Protein AF-A0A9W6B6Z4-F1 (afdb_monomer_lite)

Foldseek 3Di:
DVVVVVVVVVVVVVVVVVVVVVVVVVVVVVVVFFDDWDWDDDPQKIWIWTWGADPVRAIKIKIKIWGWDADPVRDIDIDIDIDIGHPVCVVVVVVVVVVVVVVCCVVPNPDDPDPPPDPPDDPPDDDDDDDDDDDDDDDDDDDDDDD

Structure (mmCIF, N/CA/C/O backbone):
data_AF-A0A9W6B6Z4-F1
#
_entry.id   AF-A0A9W6B6Z4-F1
#
loop_
_atom_site.group_PDB
_atom_site.id
_atom_site.type_symbol
_atom_site.label_atom_id
_atom_site.label_alt_id
_atom_site.label_comp_id
_atom_site.label_asym_id
_atom_site.label_entity_id
_atom_site.label_seq_id
_atom_site.pdbx_PDB_ins_code
_atom_site.Cartn_x
_atom_site.Cartn_y
_atom_site.Cartn_z
_atom_site.occupancy
_atom_site.B_iso_or_equiv
_atom_site.auth_seq_id
_atom_site.auth_comp_id
_atom_site.auth_asym_id
_atom_site.auth_atom_id
_atom_site.pdbx_PDB_model_num
ATOM 1 N N . MET A 1 1 ? -23.674 -9.526 -47.316 1.00 56.47 1 MET A N 1
ATOM 2 C CA . MET A 1 1 ? -22.394 -9.595 -46.578 1.00 56.47 1 MET A CA 1
ATOM 3 C C . MET A 1 1 ? -22.100 -8.287 -45.844 1.00 56.47 1 MET A C 1
ATOM 5 O O . MET A 1 1 ? -21.965 -8.330 -44.637 1.00 56.47 1 MET A O 1
ATOM 9 N N . LEU A 1 2 ? -22.176 -7.128 -46.511 1.00 52.19 2 LEU A N 1
ATOM 10 C CA . LEU A 1 2 ? -21.880 -5.804 -45.925 1.00 52.19 2 LEU A CA 1
ATOM 11 C C . LEU A 1 2 ? -22.713 -5.394 -44.687 1.00 52.19 2 LEU A C 1
ATOM 13 O O . LEU A 1 2 ? -22.233 -4.648 -43.843 1.00 52.19 2 LEU A O 1
ATOM 17 N N . TYR A 1 3 ? -23.954 -5.878 -44.557 1.00 58.03 3 TYR A N 1
ATOM 18 C CA . TYR A 1 3 ? -24.823 -5.523 -43.424 1.00 58.03 3 TYR A CA 1
ATOM 19 C C . TYR A 1 3 ? -24.429 -6.232 -42.117 1.00 58.03 3 TYR A C 1
ATOM 21 O O . TYR A 1 3 ? -24.587 -5.667 -41.040 1.00 58.03 3 TYR A O 1
ATOM 29 N N . TYR A 1 4 ? -23.881 -7.451 -42.210 1.00 58.62 4 TYR A N 1
ATOM 30 C CA . TYR A 1 4 ? -23.382 -8.187 -41.043 1.00 58.62 4 TYR A CA 1
ATOM 31 C C . TYR A 1 4 ? -22.107 -7.547 -40.492 1.00 58.62 4 TYR A C 1
ATOM 33 O O . TYR A 1 4 ? -21.983 -7.412 -39.279 1.00 58.62 4 TYR A O 1
ATOM 41 N N . ASP A 1 5 ? -21.217 -7.077 -41.370 1.00 64.88 5 ASP A N 1
ATOM 42 C CA . ASP A 1 5 ? -20.011 -6.354 -40.956 1.00 64.88 5 ASP A CA 1
ATOM 43 C C . ASP A 1 5 ? -20.363 -5.021 -40.288 1.00 64.88 5 ASP A C 1
ATOM 45 O O . ASP A 1 5 ? -19.815 -4.690 -39.240 1.00 64.88 5 ASP A O 1
ATOM 49 N N . PHE A 1 6 ? -21.337 -4.283 -40.834 1.00 70.62 6 PHE A N 1
ATOM 50 C CA . PHE A 1 6 ? -21.807 -3.039 -40.222 1.00 70.62 6 PHE A CA 1
ATOM 51 C C . PHE A 1 6 ? -22.452 -3.272 -38.849 1.00 70.62 6 PHE A C 1
ATOM 53 O O . PHE A 1 6 ? -22.151 -2.553 -37.897 1.00 70.62 6 PHE A O 1
ATOM 60 N N . PHE A 1 7 ? -23.298 -4.299 -38.724 1.00 63.38 7 PHE A N 1
ATOM 61 C CA . PHE A 1 7 ? -23.938 -4.653 -37.456 1.00 63.38 7 PHE A CA 1
ATOM 62 C C . PHE A 1 7 ? -22.910 -5.089 -36.404 1.00 63.38 7 PHE A C 1
ATOM 64 O O . PHE A 1 7 ? -22.975 -4.638 -35.264 1.00 63.38 7 PHE A O 1
ATOM 71 N N . HIS A 1 8 ? -21.909 -5.882 -36.794 1.00 59.50 8 HIS A N 1
ATOM 72 C CA . HIS A 1 8 ? -20.849 -6.318 -35.888 1.00 59.50 8 HIS A CA 1
ATOM 73 C C . HIS A 1 8 ? -19.957 -5.152 -35.439 1.00 59.50 8 HIS A C 1
ATOM 75 O O . HIS A 1 8 ? -19.642 -5.037 -34.259 1.00 59.50 8 HIS A O 1
ATOM 81 N N . ILE A 1 9 ? -19.594 -4.235 -36.343 1.00 69.56 9 ILE A N 1
ATOM 82 C CA . ILE A 1 9 ? -18.822 -3.029 -35.996 1.00 69.56 9 ILE A CA 1
ATOM 83 C C . ILE A 1 9 ? -19.617 -2.123 -35.044 1.00 69.56 9 ILE A C 1
ATOM 85 O O . ILE A 1 9 ? -19.055 -1.591 -34.085 1.00 69.56 9 ILE A O 1
ATOM 89 N N . PHE A 1 10 ? -20.920 -1.953 -35.276 1.00 73.62 10 PHE A N 1
ATOM 90 C CA . PHE A 1 10 ? -21.788 -1.165 -34.402 1.00 73.62 10 PHE A CA 1
ATOM 91 C C . PHE A 1 10 ? -21.898 -1.784 -33.001 1.00 73.62 10 PHE A C 1
ATOM 93 O O . PHE A 1 10 ? -21.762 -1.081 -31.998 1.00 73.62 10 PHE A O 1
ATOM 100 N N . GLU A 1 11 ? -22.063 -3.103 -32.917 1.00 74.00 11 GLU A N 1
ATOM 101 C CA . GLU A 1 11 ? -22.146 -3.831 -31.651 1.00 74.00 11 GLU A CA 1
ATOM 102 C C . GLU A 1 11 ? -20.824 -3.763 -30.867 1.00 74.00 11 GLU A C 1
ATOM 104 O O . GLU A 1 11 ? -20.825 -3.428 -29.682 1.00 74.00 11 GLU A O 1
ATOM 109 N N . GLN A 1 12 ? -19.679 -3.956 -31.534 1.00 66.88 12 GLN A N 1
ATOM 110 C CA . GLN A 1 12 ? -18.354 -3.846 -30.910 1.00 66.88 12 GLN A CA 1
ATOM 111 C C . GLN A 1 12 ? -18.068 -2.430 -30.390 1.00 66.88 12 GLN A C 1
ATOM 113 O O . GLN A 1 12 ? -17.541 -2.280 -29.286 1.00 66.88 12 GLN A O 1
ATOM 118 N N . ASN A 1 13 ? -18.455 -1.389 -31.134 1.00 70.38 13 ASN A N 1
ATOM 119 C CA . ASN A 1 13 ? -18.331 0.000 -30.681 1.00 70.38 13 ASN A CA 1
ATOM 120 C C . ASN A 1 13 ? -19.246 0.300 -29.487 1.00 70.38 13 ASN A C 1
ATOM 122 O O . ASN A 1 13 ? -18.831 0.993 -28.562 1.00 70.38 13 ASN A O 1
ATOM 126 N N . THR A 1 14 ? -20.456 -0.261 -29.464 1.00 65.56 14 THR A N 1
ATOM 127 C CA . THR A 1 14 ? -21.397 -0.097 -28.344 1.00 65.56 14 THR A CA 1
ATOM 128 C C . THR A 1 14 ? -20.875 -0.786 -27.076 1.00 65.56 14 THR A C 1
ATOM 130 O O . THR A 1 14 ? -20.914 -0.208 -25.992 1.00 65.56 14 THR A O 1
ATOM 133 N N . ILE A 1 15 ? -20.292 -1.985 -27.200 1.00 76.69 15 ILE A N 1
ATOM 134 C CA . ILE A 1 15 ? -19.641 -2.701 -26.089 1.00 76.69 15 ILE A CA 1
ATOM 135 C C . ILE A 1 15 ? -18.410 -1.930 -25.581 1.00 76.69 15 ILE A C 1
ATOM 137 O O . ILE A 1 15 ? -18.204 -1.831 -24.370 1.00 76.69 15 ILE A O 1
ATOM 141 N N . GLN A 1 16 ? -17.604 -1.360 -26.483 1.00 73.00 16 GLN A N 1
ATOM 142 C CA . GLN A 1 16 ? -16.467 -0.494 -26.140 1.00 73.00 16 GLN A CA 1
ATOM 143 C C . GLN A 1 16 ? -16.906 0.760 -25.374 1.00 73.00 16 GLN A C 1
ATOM 145 O O . GLN A 1 16 ? -16.337 1.056 -24.326 1.00 73.00 16 GLN A O 1
ATOM 150 N N . LEU A 1 17 ? -17.942 1.455 -25.850 1.00 66.25 17 LEU A N 1
ATOM 151 C CA . LEU A 1 17 ? -18.484 2.655 -25.209 1.00 66.25 17 LEU A CA 1
ATOM 152 C C . LEU A 1 17 ? -19.038 2.358 -23.811 1.00 66.25 17 LEU A C 1
ATOM 154 O O . LEU A 1 17 ? -18.655 3.032 -22.860 1.00 66.25 17 LEU A O 1
ATOM 158 N N . ASN A 1 18 ? -19.823 1.290 -23.646 1.00 71.00 18 ASN A N 1
ATOM 159 C CA . ASN A 1 18 ? -20.348 0.889 -22.334 1.00 71.00 18 ASN A CA 1
ATOM 160 C C . ASN A 1 18 ? -19.228 0.495 -21.354 1.00 71.00 18 ASN A C 1
ATOM 162 O O . ASN A 1 18 ? -19.306 0.765 -20.155 1.00 71.00 18 ASN A O 1
ATOM 166 N N . LYS A 1 19 ? -18.152 -0.126 -21.856 1.00 70.31 19 LYS A N 1
ATOM 167 C CA . LYS A 1 19 ? -16.960 -0.441 -21.058 1.00 70.31 19 LYS A CA 1
ATOM 168 C C . LYS A 1 19 ? -16.205 0.826 -20.645 1.00 70.31 19 LYS A C 1
ATOM 170 O O . LYS A 1 19 ? -15.701 0.880 -19.528 1.00 70.31 19 LYS A O 1
ATOM 175 N N . LEU A 1 20 ? -16.132 1.832 -21.515 1.00 62.44 20 LEU A N 1
ATOM 176 C CA . LEU A 1 20 ? -15.513 3.127 -21.220 1.00 62.44 20 LEU A CA 1
ATOM 177 C C . LEU A 1 20 ? -16.334 3.948 -20.216 1.00 62.44 20 LEU A C 1
ATOM 179 O O . LEU A 1 20 ? -15.745 4.483 -19.279 1.00 62.44 20 LEU A O 1
ATOM 183 N N . GLU A 1 21 ? -17.663 3.985 -20.343 1.00 63.09 21 GLU A N 1
ATOM 184 C CA . GLU A 1 21 ? -18.551 4.635 -19.365 1.00 63.09 21 GLU A CA 1
ATOM 185 C C . GLU A 1 21 ? -18.464 3.974 -17.984 1.00 63.09 21 GLU A C 1
ATOM 187 O O . GLU A 1 21 ? -18.368 4.670 -16.973 1.00 63.09 21 GLU A O 1
ATOM 192 N N . GLY A 1 22 ? -18.414 2.638 -17.927 1.00 57.56 22 GLY A N 1
ATOM 193 C CA . GLY A 1 22 ? -18.178 1.912 -16.675 1.00 57.56 22 GLY A CA 1
ATOM 194 C C . GLY A 1 22 ? -16.840 2.286 -16.024 1.00 57.56 22 GLY A C 1
ATOM 195 O O . GLY A 1 22 ? -16.786 2.546 -14.827 1.00 57.56 22 GLY A O 1
ATOM 196 N N . ILE A 1 23 ? -15.770 2.404 -16.820 1.00 66.88 23 ILE A N 1
ATOM 197 C CA . ILE A 1 23 ? -14.440 2.810 -16.334 1.00 66.88 23 ILE A CA 1
ATOM 198 C C . ILE A 1 23 ? -14.422 4.271 -15.848 1.00 66.88 23 ILE A C 1
ATOM 200 O O . ILE A 1 23 ? -13.693 4.576 -14.904 1.00 66.88 23 ILE A O 1
ATOM 204 N N . MET A 1 24 ? -15.167 5.179 -16.488 1.00 55.91 24 MET A N 1
ATOM 205 C CA . MET A 1 24 ? -15.265 6.586 -16.072 1.00 55.91 24 MET A CA 1
ATOM 206 C C . MET A 1 24 ? -16.039 6.732 -14.757 1.00 55.91 24 MET A C 1
ATOM 208 O O . MET A 1 24 ? -15.530 7.356 -13.832 1.00 55.91 24 MET A O 1
ATOM 212 N N . ASN A 1 25 ? -17.190 6.067 -14.625 1.00 58.00 25 ASN A N 1
ATOM 213 C CA . ASN A 1 25 ? -17.962 6.079 -13.379 1.00 58.00 25 ASN A CA 1
ATOM 214 C C . ASN A 1 25 ? -17.198 5.455 -12.204 1.00 58.00 25 ASN A C 1
ATOM 216 O O . ASN A 1 25 ? -17.257 5.973 -11.090 1.00 58.00 25 ASN A O 1
ATOM 220 N N . ASP A 1 26 ? -16.445 4.378 -12.441 1.00 59.66 26 ASP A N 1
ATOM 221 C CA . ASP A 1 26 ? -15.610 3.783 -11.399 1.00 59.66 26 ASP A CA 1
ATOM 222 C C . ASP A 1 26 ? -14.509 4.746 -10.943 1.00 59.66 26 ASP A C 1
ATOM 224 O O . ASP A 1 26 ? -14.225 4.812 -9.753 1.00 59.66 26 ASP A O 1
ATOM 228 N N . LYS A 1 27 ? -13.896 5.522 -11.847 1.00 61.72 27 LYS A N 1
ATOM 229 C CA . LYS A 1 27 ? -12.872 6.514 -11.475 1.00 61.72 27 LYS A CA 1
ATOM 230 C 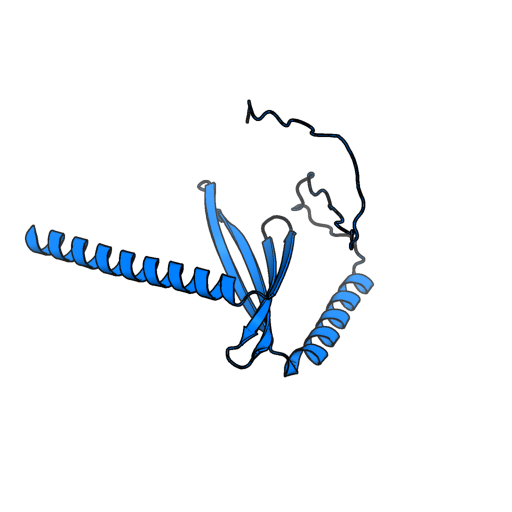C . LYS A 1 27 ? -13.438 7.654 -10.632 1.00 61.72 27 LYS A C 1
ATOM 232 O O . LYS A 1 27 ? -12.822 7.987 -9.625 1.00 61.72 27 LYS A O 1
ATOM 237 N N . ASP A 1 28 ? -14.600 8.186 -10.993 1.00 59.88 28 ASP A N 1
ATOM 238 C CA . ASP A 1 28 ? -15.228 9.294 -10.262 1.00 59.88 28 ASP A CA 1
ATOM 239 C C . ASP A 1 28 ? -15.706 8.859 -8.868 1.00 59.88 28 ASP A C 1
ATOM 241 O O . ASP A 1 28 ? -15.554 9.591 -7.890 1.00 59.88 28 ASP A O 1
ATOM 245 N N . LEU A 1 29 ? -16.236 7.637 -8.738 1.00 59.19 29 LEU A N 1
ATOM 246 C CA . LEU A 1 29 ? -16.556 7.048 -7.432 1.00 59.19 29 LEU A CA 1
ATOM 247 C C . LEU A 1 29 ? -15.288 6.758 -6.624 1.00 59.19 29 LEU A C 1
ATOM 249 O O . LEU A 1 29 ? -15.257 6.973 -5.413 1.00 59.19 29 LEU A O 1
ATOM 253 N N . LEU A 1 30 ? -14.223 6.302 -7.290 1.00 62.16 30 LEU A N 1
ATOM 254 C CA . LEU A 1 30 ? -12.942 6.069 -6.642 1.00 62.16 30 LEU A CA 1
ATOM 255 C C . LEU A 1 30 ? -12.359 7.382 -6.091 1.00 62.16 30 LEU A C 1
ATOM 257 O O . LEU A 1 30 ? -11.913 7.352 -4.949 1.00 62.16 30 LEU A O 1
ATOM 261 N N . GLU A 1 31 ? -12.367 8.493 -6.829 1.00 63.19 31 GLU A N 1
ATOM 262 C CA . GLU A 1 31 ? -11.883 9.797 -6.333 1.00 63.19 31 GLU A CA 1
ATOM 263 C C . GLU A 1 31 ? -12.720 10.321 -5.163 1.00 63.19 31 GLU A C 1
ATOM 265 O O . GLU A 1 31 ? -12.175 10.855 -4.201 1.00 63.19 31 GLU A O 1
ATOM 270 N N . LYS A 1 32 ? -14.042 10.130 -5.202 1.00 63.56 32 LYS A N 1
ATOM 271 C CA . LYS A 1 32 ? -14.951 10.669 -4.182 1.00 63.56 32 LYS A CA 1
ATOM 272 C C . LYS A 1 32 ? -14.824 9.991 -2.813 1.00 63.56 32 LYS A C 1
ATOM 274 O O . LYS A 1 32 ? -15.112 10.620 -1.799 1.00 63.56 32 LYS A O 1
ATOM 279 N N . ASP A 1 33 ? -14.381 8.736 -2.794 1.00 73.56 33 ASP A N 1
ATOM 280 C CA . ASP A 1 33 ? -14.191 7.945 -1.573 1.00 73.56 33 ASP A CA 1
ATOM 281 C C . ASP A 1 33 ? -12.735 7.959 -1.064 1.00 73.56 33 ASP A C 1
ATOM 283 O O . ASP A 1 33 ? -12.418 7.270 -0.090 1.00 73.56 33 ASP A O 1
ATOM 287 N N . GLU A 1 34 ? -11.833 8.694 -1.722 1.00 80.81 34 GLU A N 1
ATOM 288 C CA . GLU A 1 34 ? -10.423 8.811 -1.345 1.00 80.81 34 GLU A CA 1
ATOM 289 C C . GLU A 1 34 ? -10.220 9.911 -0.292 1.00 80.81 34 GLU A C 1
ATOM 291 O O . GLU A 1 34 ? -10.437 11.092 -0.542 1.00 80.81 34 GLU A O 1
ATOM 296 N N . ILE A 1 35 ? -9.810 9.511 0.915 1.00 94.00 35 ILE A N 1
ATOM 297 C CA . ILE A 1 35 ? -9.643 10.408 2.072 1.00 94.00 35 ILE A CA 1
ATOM 298 C C . ILE A 1 35 ? -8.206 10.923 2.158 1.00 94.00 35 ILE A C 1
ATOM 300 O O . ILE A 1 35 ? -7.959 12.070 2.523 1.00 94.00 35 ILE A O 1
ATOM 304 N N . PHE A 1 36 ? -7.243 10.046 1.882 1.00 93.88 36 PHE A N 1
ATOM 305 C CA . PHE A 1 36 ? -5.821 10.341 1.973 1.00 93.88 36 PHE A CA 1
ATOM 306 C C . PHE A 1 36 ? -5.054 9.435 1.020 1.00 93.88 36 PHE A C 1
ATOM 308 O O . PHE A 1 36 ? -5.320 8.236 0.984 1.00 93.88 36 PHE A O 1
ATOM 315 N N . SER A 1 37 ? -4.073 9.977 0.301 1.00 95.38 37 SER A N 1
ATOM 316 C CA . SER A 1 37 ? -3.216 9.184 -0.577 1.00 95.38 37 SER A CA 1
ATOM 317 C C . SER A 1 37 ? -1.746 9.565 -0.431 1.00 95.38 37 SER A C 1
ATOM 319 O O . SER A 1 37 ? -1.391 10.728 -0.222 1.00 95.38 37 SER A O 1
ATOM 321 N N . LYS A 1 38 ? -0.870 8.564 -0.546 1.00 96.81 38 LYS A N 1
ATOM 322 C CA . LYS A 1 38 ? 0.574 8.737 -0.728 1.00 96.81 38 LYS A CA 1
ATOM 323 C C . LYS A 1 38 ? 1.071 7.892 -1.891 1.00 96.81 38 LYS A C 1
ATOM 325 O O . LYS A 1 38 ? 0.685 6.736 -2.053 1.00 96.81 38 LYS A O 1
ATOM 330 N N . VAL A 1 39 ? 2.013 8.449 -2.649 1.00 96.19 39 VAL A N 1
ATOM 331 C CA . VAL A 1 39 ? 2.635 7.784 -3.800 1.00 96.19 39 VAL A CA 1
ATOM 332 C C . VAL A 1 39 ? 4.125 7.572 -3.549 1.00 96.19 39 VAL A C 1
ATOM 334 O O . VAL A 1 39 ? 4.838 8.503 -3.185 1.00 96.19 39 VAL A O 1
ATOM 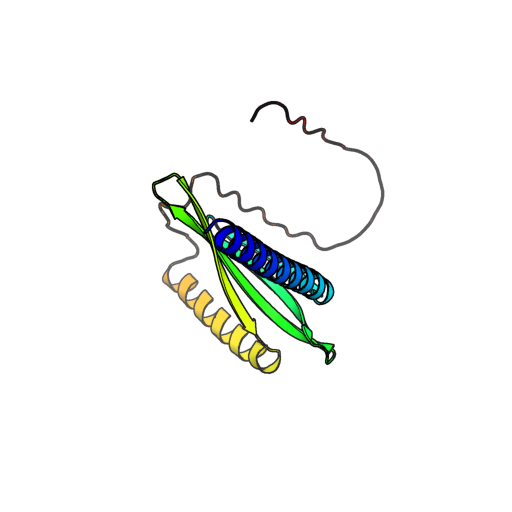337 N N . LEU A 1 40 ? 4.614 6.358 -3.806 1.00 96.19 40 LEU A N 1
ATOM 338 C CA . LEU A 1 40 ? 6.033 6.006 -3.778 1.00 96.19 40 LEU A CA 1
ATOM 339 C C . LEU A 1 40 ? 6.485 5.559 -5.172 1.00 96.19 40 LEU A C 1
ATOM 341 O O . LEU A 1 40 ? 6.061 4.518 -5.680 1.00 96.19 40 LEU A O 1
ATOM 345 N N . ARG A 1 41 ? 7.375 6.332 -5.799 1.00 93.69 41 ARG A N 1
ATOM 346 C CA . ARG A 1 41 ? 7.980 5.995 -7.097 1.00 93.69 41 ARG A CA 1
ATOM 347 C C . ARG A 1 41 ? 9.302 5.256 -6.886 1.00 93.69 41 ARG A C 1
ATOM 349 O O . ARG A 1 41 ? 10.202 5.773 -6.237 1.00 93.69 41 ARG A O 1
ATOM 356 N N . ALA A 1 42 ? 9.422 4.059 -7.459 1.00 90.94 42 ALA A N 1
ATOM 357 C CA . ALA A 1 42 ? 10.587 3.185 -7.327 1.00 90.94 42 ALA A CA 1
ATOM 358 C C . ALA A 1 42 ? 10.957 2.573 -8.691 1.00 90.94 42 ALA A C 1
ATOM 360 O O . ALA A 1 42 ? 10.613 1.430 -9.018 1.00 90.94 42 ALA A O 1
ATOM 361 N N . GLY A 1 43 ? 11.631 3.361 -9.532 1.00 92.12 43 GLY A N 1
ATOM 362 C CA . GLY A 1 43 ? 12.041 2.948 -10.877 1.00 92.12 43 GLY A CA 1
ATOM 363 C C . GLY A 1 43 ? 10.847 2.570 -11.761 1.00 92.12 43 GLY A C 1
ATOM 364 O O . GLY A 1 43 ? 10.006 3.404 -12.080 1.00 92.12 43 GLY A O 1
ATOM 365 N N . ARG A 1 44 ? 10.753 1.293 -12.163 1.00 94.00 44 ARG A N 1
ATOM 366 C CA . ARG A 1 44 ? 9.649 0.780 -13.005 1.00 94.00 44 ARG A CA 1
ATOM 367 C C . ARG A 1 44 ? 8.359 0.480 -12.236 1.00 94.00 44 ARG A C 1
ATOM 369 O O . ARG A 1 44 ? 7.384 0.056 -12.859 1.00 94.00 44 ARG A O 1
ATOM 376 N N . ARG A 1 45 ? 8.356 0.637 -10.911 1.00 96.06 45 ARG A N 1
ATOM 377 C CA . ARG A 1 45 ? 7.185 0.427 -10.054 1.00 96.06 45 ARG A CA 1
ATOM 378 C C . ARG A 1 45 ? 6.745 1.753 -9.444 1.00 96.06 45 ARG A C 1
ATOM 380 O O . ARG A 1 45 ? 7.559 2.613 -9.113 1.00 96.06 45 ARG A O 1
ATOM 387 N N . THR A 1 46 ? 5.444 1.919 -9.291 1.00 96.88 46 THR A N 1
ATOM 388 C CA . THR A 1 46 ? 4.843 3.006 -8.518 1.00 96.88 46 THR A CA 1
ATOM 389 C C . THR A 1 46 ? 3.845 2.391 -7.557 1.00 96.88 46 THR A C 1
ATOM 391 O O . THR A 1 46 ? 2.966 1.650 -7.994 1.00 96.88 46 THR A O 1
ATOM 394 N N . TYR A 1 47 ? 4.001 2.673 -6.271 1.00 97.69 47 TYR A N 1
ATOM 395 C CA . TYR A 1 47 ? 3.091 2.230 -5.227 1.00 97.69 47 TYR A CA 1
ATOM 396 C C . TYR A 1 47 ? 2.170 3.387 -4.840 1.00 97.69 47 TYR A C 1
ATOM 398 O O . TYR A 1 47 ? 2.636 4.512 -4.669 1.00 97.69 47 TYR A O 1
ATOM 406 N N . PHE A 1 48 ? 0.882 3.100 -4.713 1.00 97.06 48 PHE A N 1
ATOM 407 C CA . PHE A 1 48 ? -0.162 4.020 -4.272 1.00 97.06 48 PHE A CA 1
ATOM 408 C C . PHE A 1 48 ? -0.740 3.471 -2.971 1.00 97.06 48 PHE A C 1
ATOM 410 O O . PHE A 1 48 ? -1.092 2.290 -2.917 1.00 97.06 48 PHE A O 1
ATOM 417 N N . PHE A 1 49 ? -0.786 4.301 -1.937 1.00 97.19 49 PHE A N 1
ATOM 418 C CA . PHE A 1 49 ? -1.321 3.975 -0.621 1.00 97.19 49 PHE A CA 1
ATOM 419 C C . PHE A 1 49 ? -2.512 4.888 -0.362 1.00 97.19 49 PHE A C 1
ATOM 421 O O . PHE A 1 49 ? -2.314 6.054 -0.029 1.00 97.19 49 PHE A O 1
ATOM 428 N N . ASP A 1 50 ? -3.722 4.353 -0.506 1.00 96.69 50 ASP A N 1
ATOM 429 C CA . ASP A 1 50 ? -4.960 5.131 -0.468 1.00 96.69 50 ASP A CA 1
ATOM 430 C C . ASP A 1 50 ? -5.810 4.713 0.736 1.00 96.69 50 ASP A C 1
ATOM 432 O O . ASP A 1 50 ? -6.169 3.542 0.876 1.00 96.69 50 ASP A O 1
ATOM 436 N N . VAL A 1 51 ? -6.170 5.663 1.594 1.00 96.56 51 VAL A N 1
ATOM 437 C CA . VAL A 1 51 ? -7.174 5.483 2.648 1.00 96.56 51 VAL A CA 1
ATOM 438 C C . VAL A 1 51 ? -8.532 5.839 2.068 1.00 96.56 51 VAL A C 1
ATOM 440 O O . VAL A 1 51 ? -8.722 6.936 1.541 1.00 96.56 51 VAL A O 1
ATOM 443 N N . ARG A 1 52 ? -9.480 4.908 2.163 1.00 94.75 52 ARG A N 1
ATOM 444 C CA . ARG A 1 52 ? -10.806 5.025 1.553 1.00 94.75 52 ARG A CA 1
ATOM 445 C C . ARG A 1 52 ? -11.923 4.790 2.553 1.00 94.75 52 ARG A C 1
ATOM 447 O O . ARG A 1 52 ? -11.761 3.989 3.474 1.00 94.75 52 ARG A O 1
ATOM 454 N N . ALA A 1 53 ? -13.057 5.454 2.343 1.00 92.94 53 ALA A N 1
ATOM 455 C CA . ALA A 1 53 ? -14.278 5.218 3.106 1.00 92.94 53 ALA A CA 1
ATOM 456 C C . ALA A 1 53 ? -15.104 4.080 2.492 1.00 92.94 53 ALA A C 1
ATOM 458 O O . ALA A 1 53 ? -15.238 3.957 1.275 1.00 92.94 53 ALA A O 1
ATOM 459 N N . THR A 1 54 ? -15.700 3.248 3.336 1.00 90.06 54 THR A N 1
ATOM 460 C CA . THR A 1 54 ? -16.814 2.378 2.952 1.00 90.06 54 THR A CA 1
ATOM 461 C C . THR A 1 54 ? -18.125 3.162 2.994 1.00 90.06 54 THR A C 1
ATOM 463 O O . THR A 1 54 ? -18.229 4.206 3.638 1.00 90.06 54 THR A O 1
ATOM 466 N N . LYS A 1 55 ? -19.188 2.600 2.408 1.00 88.19 55 LYS A N 1
ATOM 467 C CA . LYS A 1 55 ? -20.546 3.164 2.519 1.00 88.19 55 LYS A CA 1
ATOM 468 C C . LYS A 1 55 ? -21.047 3.281 3.966 1.00 88.19 55 LYS A C 1
ATOM 470 O O . LYS A 1 55 ? -21.946 4.072 4.224 1.00 88.19 55 LYS A O 1
ATOM 475 N N . ALA A 1 56 ? -20.491 2.491 4.889 1.00 90.25 56 ALA A N 1
ATOM 476 C CA . ALA A 1 56 ? -20.828 2.524 6.311 1.00 90.25 56 ALA A CA 1
ATOM 477 C C . ALA A 1 56 ? -20.033 3.584 7.100 1.00 90.25 56 ALA A C 1
ATOM 479 O O . ALA A 1 56 ? -20.273 3.758 8.290 1.00 90.25 56 ALA A O 1
ATOM 480 N N . GLY A 1 57 ? -19.099 4.291 6.455 1.00 89.00 57 GLY A N 1
ATOM 481 C CA . GLY A 1 57 ? -18.240 5.293 7.088 1.00 89.00 57 GLY A CA 1
ATOM 482 C C . GLY A 1 57 ? -16.956 4.734 7.709 1.00 89.00 57 GLY A C 1
ATOM 483 O O . GLY A 1 57 ? -16.126 5.513 8.166 1.00 89.00 57 GLY A O 1
ATOM 484 N N . ASP A 1 58 ? -16.749 3.413 7.698 1.00 92.94 58 ASP A N 1
ATOM 485 C CA . ASP A 1 58 ? -15.477 2.811 8.114 1.00 92.94 58 ASP A CA 1
ATOM 486 C C . ASP A 1 58 ? -14.378 3.026 7.076 1.00 92.94 58 ASP A C 1
ATOM 488 O O . ASP A 1 58 ? -14.656 3.110 5.879 1.00 92.94 58 ASP A O 1
ATOM 492 N N . TYR A 1 59 ? -13.124 3.063 7.531 1.00 95.06 59 TYR A N 1
ATOM 493 C CA . TYR A 1 59 ? -11.960 3.266 6.670 1.00 95.06 59 TYR A CA 1
ATOM 494 C C . TYR A 1 59 ? -11.209 1.965 6.402 1.00 95.06 59 TYR A C 1
ATOM 496 O O . TYR A 1 59 ? -11.030 1.139 7.298 1.00 95.06 59 TYR A O 1
ATOM 504 N N . TYR A 1 60 ? -10.722 1.822 5.174 1.00 95.88 60 TYR A N 1
ATOM 505 C CA . TYR A 1 60 ? -9.867 0.722 4.737 1.00 95.88 60 TYR A CA 1
ATOM 506 C C . TYR A 1 60 ? -8.695 1.260 3.908 1.00 95.88 60 TYR A C 1
ATOM 508 O O . TYR A 1 60 ? -8.753 2.366 3.365 1.00 95.88 60 TYR A O 1
ATOM 516 N N . LEU A 1 61 ? -7.615 0.486 3.827 1.00 97.00 61 LEU A N 1
ATOM 517 C CA . LEU A 1 61 ? -6.422 0.834 3.061 1.00 97.00 61 LEU A CA 1
ATOM 518 C C . LEU A 1 61 ? -6.431 0.066 1.740 1.00 97.00 61 LEU A C 1
ATOM 520 O O . LEU A 1 61 ? -6.663 -1.142 1.701 1.00 97.00 61 LEU A O 1
ATOM 524 N N . THR A 1 62 ? -6.137 0.761 0.650 1.00 96.69 62 THR A N 1
ATOM 525 C CA . THR A 1 62 ? -5.808 0.150 -0.634 1.00 96.69 62 THR A CA 1
ATOM 526 C C . THR A 1 62 ? -4.335 0.382 -0.924 1.00 96.69 62 THR A C 1
ATOM 528 O O . THR A 1 62 ? -3.877 1.520 -0.950 1.00 96.69 62 THR A O 1
ATOM 531 N N . VAL A 1 63 ? -3.594 -0.694 -1.180 1.00 97.06 63 VAL A N 1
ATOM 532 C CA . VAL A 1 63 ? -2.211 -0.613 -1.660 1.00 97.06 63 VAL A CA 1
ATOM 533 C C . VAL A 1 63 ? -2.184 -1.105 -3.096 1.00 97.06 63 VAL A C 1
ATOM 535 O O . VAL A 1 63 ? -2.511 -2.259 -3.372 1.00 97.06 63 VAL A O 1
ATOM 538 N N . THR A 1 64 ? -1.813 -0.230 -4.027 1.00 97.62 64 THR A N 1
ATOM 539 C CA . THR A 1 64 ? -1.703 -0.576 -5.445 1.00 97.62 64 THR A CA 1
ATOM 540 C C . THR A 1 64 ? -0.263 -0.466 -5.902 1.00 97.62 64 THR A C 1
ATOM 542 O O . THR A 1 64 ? 0.318 0.609 -5.870 1.00 97.62 64 THR A O 1
ATOM 545 N N . GLU A 1 65 ? 0.297 -1.546 -6.426 1.00 97.06 65 GLU A N 1
ATOM 546 C CA . GLU A 1 65 ? 1.514 -1.495 -7.221 1.00 97.06 65 GLU A CA 1
ATOM 547 C C . GLU A 1 65 ? 1.154 -1.388 -8.708 1.00 97.06 65 GLU A C 1
ATOM 549 O O . GLU A 1 65 ? 0.445 -2.237 -9.239 1.00 97.06 65 GLU A O 1
ATOM 554 N N . SER A 1 66 ? 1.676 -0.386 -9.411 1.00 96.44 66 SER A N 1
ATOM 555 C CA . SER A 1 66 ? 1.667 -0.299 -10.873 1.00 96.44 66 SER A CA 1
ATOM 556 C C . SER A 1 66 ? 3.074 -0.533 -11.411 1.00 96.44 66 SER A C 1
ATOM 558 O O . SER A 1 66 ? 3.982 0.260 -11.153 1.00 96.44 66 SER A O 1
ATOM 560 N N . LYS A 1 67 ? 3.266 -1.607 -12.179 1.00 96.81 67 LYS A N 1
ATOM 561 C CA . LYS A 1 67 ? 4.555 -1.961 -12.779 1.00 96.81 67 LYS A CA 1
ATOM 562 C C . LYS A 1 67 ? 4.541 -1.738 -14.282 1.00 96.81 67 LYS A C 1
ATOM 564 O O . LYS A 1 67 ? 3.701 -2.305 -14.980 1.00 96.81 67 LYS A O 1
ATOM 569 N N . LYS A 1 68 ? 5.509 -0.966 -14.779 1.00 94.75 68 LYS A N 1
ATOM 570 C CA . LYS A 1 68 ? 5.755 -0.776 -16.212 1.00 94.75 68 LYS A CA 1
ATOM 571 C C . LYS A 1 68 ? 6.496 -1.986 -16.785 1.00 94.75 68 LYS A C 1
ATOM 573 O O . LYS A 1 68 ? 7.604 -2.309 -16.350 1.00 94.75 68 LYS A O 1
ATOM 578 N N . PHE A 1 69 ? 5.894 -2.624 -17.779 1.00 93.38 69 PHE A N 1
ATOM 579 C CA . PHE A 1 69 ? 6.498 -3.656 -18.613 1.00 93.38 69 PHE A CA 1
ATOM 580 C C . PHE A 1 69 ? 6.821 -3.041 -19.967 1.00 93.38 69 PHE A C 1
ATOM 582 O O . PHE A 1 69 ? 5.955 -2.431 -20.582 1.00 93.38 69 PHE A O 1
ATOM 589 N N . THR A 1 70 ? 8.068 -3.184 -20.400 1.00 92.81 70 THR A N 1
ATOM 590 C CA . THR A 1 70 ? 8.543 -2.731 -21.711 1.00 92.81 70 THR A CA 1
ATOM 591 C C . THR A 1 70 ? 8.871 -3.968 -22.533 1.00 92.81 70 THR A C 1
ATOM 593 O O . THR A 1 70 ? 9.506 -4.881 -22.002 1.00 92.81 70 THR A O 1
ATOM 596 N N . HIS A 1 71 ? 8.414 -3.997 -23.777 1.00 91.94 71 HIS A N 1
ATOM 597 C CA . HIS A 1 71 ? 8.678 -5.047 -24.752 1.00 91.94 71 HIS A CA 1
ATOM 598 C C . HIS A 1 71 ? 9.874 -4.678 -25.639 1.00 91.94 71 HIS A C 1
ATOM 600 O O . HIS A 1 71 ? 10.309 -3.525 -25.663 1.00 91.94 71 HIS A O 1
ATOM 606 N N . ASP A 1 72 ? 10.401 -5.660 -26.369 1.00 92.00 72 ASP A N 1
ATOM 607 C CA . ASP A 1 72 ? 11.588 -5.486 -27.220 1.00 92.00 72 ASP A CA 1
ATOM 608 C C . ASP A 1 72 ? 11.335 -4.549 -28.413 1.00 92.00 72 ASP A C 1
ATOM 610 O O . ASP A 1 72 ? 12.261 -3.924 -28.922 1.00 92.00 72 ASP A O 1
ATOM 614 N N . ASP A 1 73 ? 10.073 -4.394 -28.820 1.00 92.06 73 ASP A N 1
ATOM 615 C CA . ASP A 1 73 ? 9.624 -3.446 -29.848 1.00 92.06 73 ASP A CA 1
ATOM 616 C C . ASP A 1 73 ? 9.504 -1.995 -29.335 1.00 92.06 73 ASP A C 1
ATOM 618 O O . ASP A 1 73 ? 9.096 -1.098 -30.072 1.00 92.06 73 ASP A O 1
ATOM 622 N N . GLY A 1 74 ? 9.840 -1.752 -28.064 1.00 90.88 74 GLY A N 1
ATOM 623 C CA . GLY A 1 74 ? 9.741 -0.448 -27.409 1.00 90.88 74 GLY A CA 1
ATOM 624 C C . GLY A 1 74 ? 8.345 -0.109 -26.880 1.00 90.88 74 GLY A C 1
ATOM 625 O O . GLY A 1 74 ? 8.197 0.876 -26.147 1.00 90.88 74 GLY A O 1
ATOM 626 N N . SER A 1 75 ? 7.327 -0.923 -27.171 1.00 92.94 75 SER A N 1
ATOM 627 C CA . SER A 1 75 ? 5.996 -0.753 -26.591 1.00 92.94 75 SER A CA 1
ATOM 628 C C . SER A 1 75 ? 6.019 -1.020 -25.083 1.00 92.94 75 SER A C 1
ATOM 630 O O . SER A 1 75 ? 6.889 -1.718 -24.547 1.00 92.94 75 SER A O 1
ATOM 632 N N . PHE A 1 76 ? 5.071 -0.436 -24.348 1.00 93.44 76 PHE A N 1
ATOM 633 C CA . PHE A 1 76 ? 4.956 -0.671 -22.914 1.00 93.44 76 PHE A CA 1
ATOM 634 C C . PHE A 1 76 ? 3.508 -0.774 -22.453 1.00 93.44 76 PHE A C 1
ATOM 636 O O . PHE A 1 76 ? 2.604 -0.162 -23.014 1.00 93.44 76 PHE A O 1
ATOM 643 N N . HIS A 1 77 ? 3.306 -1.511 -21.366 1.00 93.75 77 HIS A N 1
ATOM 644 C CA . HIS A 1 77 ? 2.036 -1.583 -20.658 1.00 93.75 77 HIS A CA 1
ATOM 645 C C . HIS A 1 77 ? 2.259 -1.532 -19.145 1.00 93.75 77 HIS A C 1
ATOM 647 O O . HIS A 1 77 ? 3.351 -1.813 -18.646 1.00 93.75 77 HIS A O 1
ATOM 653 N N . TYR A 1 78 ? 1.218 -1.171 -18.397 1.00 94.06 78 TYR A N 1
ATOM 654 C CA . TYR A 1 78 ? 1.243 -1.193 -16.937 1.00 94.06 78 TYR A CA 1
ATOM 655 C C . TYR A 1 78 ? 0.398 -2.349 -16.420 1.00 94.06 78 TYR A C 1
ATOM 657 O O . TYR A 1 78 ? -0.765 -2.487 -16.799 1.00 94.06 78 TYR A O 1
ATOM 665 N N . LYS A 1 79 ? 0.959 -3.150 -15.515 1.00 95.69 79 LYS A N 1
ATOM 666 C CA . LYS A 1 79 ? 0.201 -4.149 -14.758 1.00 95.69 79 LYS A CA 1
ATOM 667 C C . LYS A 1 79 ? 0.011 -3.651 -13.335 1.00 95.69 79 LYS A C 1
ATOM 669 O O . LYS A 1 79 ? 0.990 -3.306 -12.674 1.00 95.69 79 LYS A O 1
ATOM 674 N N . LYS A 1 80 ? -1.240 -3.625 -12.879 1.00 95.12 80 LYS A N 1
ATOM 675 C CA . LYS A 1 80 ? -1.592 -3.231 -11.515 1.00 95.12 80 LYS A CA 1
ATOM 676 C C . LYS A 1 80 ? -1.806 -4.464 -10.638 1.00 95.12 80 LYS A C 1
ATOM 678 O O . LYS A 1 80 ? -2.486 -5.400 -11.052 1.00 95.12 80 LYS A O 1
ATOM 683 N N . HIS A 1 81 ? -1.257 -4.439 -9.433 1.00 95.62 81 HIS A N 1
ATOM 684 C CA . HIS A 1 81 ? -1.543 -5.369 -8.347 1.00 95.62 81 HIS A CA 1
ATOM 685 C C . HIS A 1 81 ? -2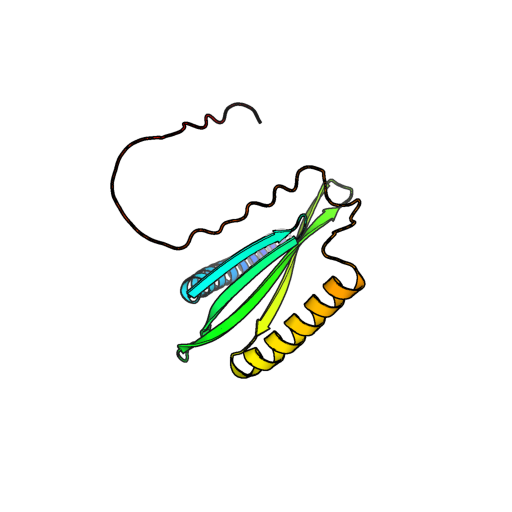.160 -4.560 -7.212 1.00 95.62 81 HIS A C 1
ATOM 687 O O . HIS A 1 81 ? -1.548 -3.598 -6.765 1.00 95.62 81 HIS A O 1
ATOM 693 N N . LYS A 1 82 ? -3.377 -4.902 -6.788 1.00 96.69 82 LYS A N 1
ATOM 694 C CA . LYS A 1 82 ? -4.115 -4.152 -5.770 1.00 96.69 82 LYS A CA 1
ATOM 695 C C . LYS A 1 82 ? -4.444 -5.062 -4.595 1.00 96.69 82 LYS A C 1
ATOM 697 O O . LYS A 1 82 ? -4.925 -6.173 -4.800 1.00 96.69 82 LYS A O 1
ATOM 702 N N . ILE A 1 83 ? -4.182 -4.567 -3.394 1.00 96.12 83 ILE A N 1
ATOM 703 C CA . ILE A 1 83 ? -4.497 -5.207 -2.120 1.00 96.12 83 ILE A CA 1
ATOM 704 C C . ILE A 1 83 ? -5.471 -4.295 -1.380 1.00 96.12 83 ILE A C 1
ATOM 706 O O . ILE A 1 83 ? -5.273 -3.080 -1.345 1.00 96.12 83 ILE A O 1
ATOM 710 N N . TYR A 1 84 ? -6.504 -4.896 -0.798 1.00 96.38 84 TYR A N 1
ATOM 711 C CA . TYR A 1 84 ? -7.424 -4.249 0.128 1.00 96.38 84 TYR A CA 1
ATOM 712 C C . TYR A 1 84 ? -7.123 -4.768 1.525 1.00 96.38 84 TYR A C 1
ATOM 714 O O . TYR A 1 84 ? -7.013 -5.978 1.715 1.00 96.38 84 TYR A O 1
ATOM 722 N N . LEU A 1 85 ? -6.981 -3.860 2.479 1.00 97.00 85 LEU A N 1
ATOM 723 C CA . LEU A 1 85 ? -6.771 -4.182 3.878 1.00 97.00 85 LEU A CA 1
ATOM 724 C C . LEU A 1 85 ? -7.870 -3.496 4.684 1.00 97.00 85 LEU A C 1
ATOM 726 O O . LEU A 1 85 ? -8.057 -2.282 4.562 1.00 97.00 85 LEU A O 1
ATOM 730 N N . TYR A 1 86 ? -8.590 -4.273 5.485 1.00 95.94 86 TYR A N 1
ATOM 731 C CA . TYR A 1 86 ? -9.662 -3.781 6.342 1.00 95.94 86 TYR A CA 1
ATOM 732 C C . TYR A 1 86 ? -9.158 -3.557 7.769 1.00 95.94 86 TYR A C 1
ATOM 734 O O . TYR A 1 86 ? -8.103 -4.053 8.169 1.00 95.94 86 TYR A O 1
ATOM 742 N N . LYS A 1 87 ? -9.896 -2.740 8.519 1.00 93.31 87 LYS A N 1
ATOM 743 C CA . LYS A 1 87 ? -9.470 -2.176 9.804 1.00 93.31 87 LYS A CA 1
ATOM 744 C C . LYS A 1 87 ? -9.146 -3.240 10.856 1.00 93.31 87 LYS A C 1
ATOM 746 O O . LYS A 1 87 ? -8.233 -3.038 11.652 1.00 93.31 87 LYS A O 1
ATOM 751 N N . GLU A 1 88 ? -9.871 -4.351 10.854 1.00 96.00 88 GLU A N 1
ATOM 752 C CA . GLU A 1 88 ? -9.685 -5.495 11.749 1.00 96.00 88 GLU A CA 1
ATOM 753 C C . GLU A 1 88 ? -8.290 -6.127 11.640 1.00 96.00 88 GLU A C 1
ATOM 755 O O . GLU A 1 88 ? -7.755 -6.596 12.642 1.00 96.00 88 GLU A O 1
ATOM 760 N N . ASP A 1 89 ? -7.668 -6.053 10.461 1.00 97.44 89 ASP A N 1
ATOM 761 C CA . ASP A 1 89 ? -6.383 -6.691 10.175 1.00 97.44 89 ASP A CA 1
ATOM 762 C C . ASP A 1 89 ? -5.192 -5.728 10.302 1.00 97.44 89 ASP A C 1
ATOM 764 O O . ASP A 1 89 ? -4.037 -6.153 10.234 1.00 97.44 89 ASP A O 1
ATOM 768 N N . PHE A 1 90 ? -5.432 -4.423 10.490 1.00 95.94 90 PHE A N 1
ATOM 769 C CA . PHE A 1 90 ? -4.385 -3.391 10.444 1.00 95.94 90 PHE A CA 1
ATOM 770 C C . PHE A 1 90 ? -3.255 -3.637 11.433 1.00 95.94 90 PHE A C 1
ATOM 772 O O . PHE A 1 90 ? -2.087 -3.501 11.070 1.00 95.94 90 PHE A O 1
ATOM 779 N N . THR A 1 91 ? -3.597 -3.986 12.672 1.00 97.31 91 THR A N 1
ATOM 780 C CA . THR A 1 91 ? -2.608 -4.187 13.734 1.00 97.31 91 THR A CA 1
ATOM 781 C C . THR A 1 91 ? -1.684 -5.351 13.391 1.00 97.31 91 THR A C 1
ATOM 783 O O . THR A 1 91 ? -0.475 -5.155 13.291 1.00 97.31 91 THR A O 1
ATOM 786 N N . ALA A 1 92 ? -2.252 -6.526 13.105 1.00 97.94 92 ALA A N 1
ATOM 787 C CA . ALA A 1 92 ? -1.477 -7.722 12.788 1.00 97.94 92 ALA A CA 1
ATOM 788 C C . ALA A 1 92 ? -0.665 -7.556 11.494 1.00 97.94 92 ALA A C 1
ATOM 790 O O . ALA A 1 92 ? 0.511 -7.913 11.443 1.00 97.94 92 ALA A O 1
ATOM 791 N N . PHE A 1 93 ? -1.260 -6.964 10.452 1.00 97.69 93 PHE A N 1
ATOM 792 C CA . PHE A 1 93 ? -0.563 -6.720 9.191 1.00 97.69 93 PHE A CA 1
ATOM 793 C C . PHE A 1 93 ? 0.619 -5.763 9.371 1.00 97.69 93 PHE A C 1
ATOM 795 O O . PHE A 1 93 ? 1.696 -6.015 8.835 1.00 97.69 93 PHE A O 1
ATOM 802 N N . LYS A 1 94 ? 0.442 -4.677 10.135 1.00 97.25 94 LYS A N 1
ATOM 803 C CA . LYS A 1 94 ? 1.505 -3.703 10.415 1.00 97.25 94 LYS A CA 1
ATOM 804 C C . LYS A 1 94 ? 2.665 -4.340 11.176 1.00 97.25 94 LYS A C 1
ATOM 806 O O . LYS A 1 94 ? 3.812 -4.087 10.823 1.00 97.25 94 LYS A O 1
ATOM 811 N N . GLU A 1 95 ? 2.369 -5.130 12.205 1.00 98.06 95 GLU A N 1
ATOM 812 C CA . GLU A 1 95 ? 3.383 -5.809 13.020 1.00 98.06 95 GLU A CA 1
ATOM 813 C C . GLU A 1 95 ? 4.219 -6.768 12.174 1.00 98.06 95 GLU A C 1
ATOM 815 O O . GLU A 1 95 ? 5.441 -6.632 12.127 1.00 98.06 95 GLU A O 1
ATOM 820 N N . ILE A 1 96 ? 3.561 -7.655 11.421 1.00 98.38 96 ILE A N 1
ATOM 821 C CA . ILE A 1 96 ? 4.245 -8.621 10.554 1.00 98.38 96 ILE A CA 1
ATOM 822 C C . ILE A 1 96 ? 5.040 -7.899 9.464 1.00 98.38 96 ILE A C 1
ATOM 824 O O . ILE A 1 96 ? 6.180 -8.263 9.192 1.00 98.38 96 ILE A O 1
ATOM 828 N N . LEU A 1 97 ? 4.472 -6.867 8.831 1.00 97.25 97 LEU A N 1
ATOM 829 C CA . LEU A 1 97 ? 5.182 -6.121 7.795 1.00 97.25 97 LEU A CA 1
ATOM 830 C C . LEU A 1 97 ? 6.450 -5.468 8.353 1.00 97.25 97 LEU A C 1
ATOM 832 O O . LEU A 1 97 ? 7.487 -5.568 7.704 1.00 97.25 97 LEU A O 1
ATOM 836 N N . SER A 1 98 ? 6.373 -4.855 9.540 1.00 97.44 98 SER A N 1
ATOM 837 C CA . SER A 1 98 ? 7.529 -4.248 10.211 1.00 97.44 98 SER A CA 1
ATOM 838 C C . SER A 1 98 ? 8.597 -5.291 10.515 1.00 97.44 98 SER A C 1
ATOM 840 O O . SER A 1 98 ? 9.743 -5.112 10.118 1.00 97.44 98 SER A O 1
ATOM 842 N N . GLU A 1 99 ? 8.220 -6.410 11.141 1.00 98.12 99 GLU A N 1
ATOM 843 C CA . GLU A 1 99 ? 9.151 -7.490 11.483 1.00 98.12 99 GLU A CA 1
ATOM 844 C C . GLU A 1 99 ? 9.885 -8.012 10.241 1.00 98.12 99 GLU A C 1
ATOM 846 O O . GLU A 1 99 ? 11.109 -8.148 10.243 1.00 98.12 99 GLU A O 1
ATOM 851 N N . MET A 1 100 ? 9.155 -8.241 9.146 1.00 97.88 100 MET A N 1
ATOM 852 C CA . MET A 1 100 ? 9.738 -8.737 7.899 1.00 97.88 100 MET A CA 1
ATOM 853 C C . MET A 1 100 ? 10.656 -7.702 7.240 1.00 97.88 100 MET A C 1
ATOM 855 O O . MET A 1 100 ? 11.695 -8.076 6.692 1.00 97.88 100 MET A O 1
ATOM 859 N N . THR A 1 101 ? 10.310 -6.411 7.280 1.00 95.38 101 THR A N 1
ATOM 860 C CA . THR A 1 101 ? 11.187 -5.357 6.746 1.00 95.38 101 THR A CA 1
ATOM 861 C C . THR A 1 101 ? 12.444 -5.184 7.587 1.00 95.38 101 THR A C 1
ATOM 863 O O . THR A 1 101 ? 13.536 -5.102 7.025 1.00 95.38 101 THR A O 1
ATOM 866 N N . ASP A 1 102 ? 12.309 -5.204 8.911 1.00 96.38 102 ASP A N 1
ATOM 867 C CA . ASP A 1 102 ? 13.422 -5.048 9.846 1.00 96.38 102 ASP A CA 1
ATOM 868 C C . ASP A 1 102 ? 14.387 -6.229 9.732 1.00 96.38 102 ASP A C 1
ATOM 870 O O . ASP A 1 102 ? 15.601 -6.038 9.689 1.00 96.38 102 ASP A O 1
ATOM 874 N N . PHE A 1 103 ? 13.865 -7.452 9.590 1.00 97.12 103 PHE A N 1
ATOM 875 C CA . PHE A 1 103 ? 14.679 -8.643 9.353 1.00 97.12 103 PHE A CA 1
ATOM 876 C C . PHE A 1 103 ? 15.558 -8.497 8.102 1.00 97.12 103 PHE A C 1
ATOM 878 O O . PHE A 1 103 ? 16.760 -8.756 8.155 1.00 97.12 103 PHE A O 1
ATOM 885 N N . VAL A 1 104 ? 14.989 -8.038 6.982 1.00 94.06 104 VAL A N 1
ATOM 886 C CA . VAL A 1 104 ? 15.748 -7.838 5.736 1.00 94.06 104 VAL A CA 1
ATOM 887 C C . VAL A 1 104 ? 16.841 -6.783 5.914 1.00 94.06 104 VAL A C 1
ATOM 889 O O . VAL A 1 104 ? 17.969 -7.006 5.471 1.00 94.06 104 VAL A O 1
ATOM 892 N N . ILE A 1 105 ? 16.529 -5.665 6.574 1.00 93.12 105 ILE A N 1
ATOM 893 C CA . ILE A 1 105 ? 17.488 -4.578 6.819 1.00 93.12 105 ILE A CA 1
ATOM 894 C C . ILE A 1 105 ? 18.618 -5.048 7.740 1.00 93.12 105 ILE A C 1
ATOM 896 O O . ILE A 1 105 ? 19.784 -4.789 7.456 1.00 93.12 105 ILE A O 1
ATOM 900 N N . ASN A 1 106 ? 18.307 -5.787 8.802 1.00 94.31 106 ASN A N 1
ATOM 901 C CA . ASN A 1 106 ? 19.316 -6.285 9.735 1.00 94.31 106 ASN A CA 1
ATOM 902 C C . ASN A 1 106 ? 20.271 -7.294 9.074 1.00 94.31 106 ASN A C 1
ATOM 904 O O . ASN A 1 106 ? 21.471 -7.269 9.334 1.00 94.31 106 ASN A O 1
ATOM 908 N N . GLU A 1 107 ? 19.761 -8.153 8.187 1.00 94.31 107 GLU A N 1
ATOM 909 C CA . GLU A 1 107 ? 20.552 -9.204 7.532 1.00 94.31 107 GLU A CA 1
ATOM 910 C C . GLU A 1 107 ? 21.331 -8.731 6.294 1.00 94.31 107 GLU A C 1
ATOM 912 O O . GLU A 1 107 ? 22.333 -9.349 5.913 1.00 94.31 107 GLU A O 1
ATOM 917 N N . LYS A 1 108 ? 20.855 -7.687 5.603 1.00 90.62 108 LYS A N 1
ATOM 918 C CA . LYS A 1 108 ? 21.422 -7.228 4.318 1.00 90.62 108 LYS A CA 1
ATOM 919 C C . LYS A 1 108 ? 21.811 -5.754 4.278 1.00 90.62 108 LYS A C 1
ATOM 921 O O . LYS A 1 108 ? 22.385 -5.326 3.279 1.00 90.62 108 LYS A O 1
ATOM 926 N N . GLY A 1 109 ? 21.581 -5.012 5.356 1.00 86.81 109 GLY A N 1
ATOM 927 C CA . GLY A 1 109 ? 21.776 -3.569 5.412 1.00 86.81 109 GLY A CA 1
ATOM 928 C C . GLY A 1 109 ? 20.723 -2.801 4.609 1.00 86.81 109 GLY A C 1
ATOM 929 O O . GLY A 1 109 ? 19.846 -3.369 3.959 1.00 86.81 109 GLY A O 1
ATOM 930 N N . GLU A 1 110 ? 20.829 -1.475 4.640 1.00 83.25 110 GLU A N 1
ATOM 931 C CA . GLU A 1 110 ? 19.959 -0.574 3.869 1.00 83.25 110 GLU A CA 1
ATOM 932 C C . GLU A 1 110 ? 20.435 -0.369 2.419 1.00 83.25 110 GLU A C 1
ATOM 934 O O . GLU A 1 110 ? 19.757 0.268 1.609 1.00 83.25 110 GLU A O 1
ATOM 939 N N . GLU A 1 111 ? 21.620 -0.880 2.078 1.00 78.62 111 GLU A N 1
ATOM 940 C CA . GLU A 1 111 ? 22.224 -0.669 0.769 1.00 78.62 111 GLU A CA 1
ATOM 941 C C . GLU A 1 111 ? 21.488 -1.453 -0.319 1.00 78.62 111 GLU A C 1
ATOM 943 O O . GLU A 1 111 ? 21.469 -2.684 -0.357 1.00 78.62 111 GLU A O 1
ATOM 948 N N . VAL A 1 112 ? 20.909 -0.727 -1.275 1.00 72.75 112 VAL A N 1
ATOM 949 C CA . VAL A 1 112 ? 20.244 -1.349 -2.420 1.00 72.75 112 VAL A CA 1
ATOM 950 C C . VAL A 1 112 ? 21.265 -1.618 -3.523 1.00 72.75 112 VAL A C 1
ATOM 952 O O . VAL A 1 112 ? 21.477 -0.789 -4.411 1.00 72.75 112 VAL A O 1
ATOM 955 N N . ILE A 1 113 ? 21.875 -2.805 -3.499 1.00 60.25 113 ILE A N 1
ATOM 956 C CA . ILE A 1 113 ? 22.709 -3.303 -4.601 1.00 60.25 113 ILE A CA 1
ATOM 957 C C . ILE A 1 113 ? 21.828 -3.728 -5.782 1.00 60.25 113 ILE A C 1
ATOM 959 O O . ILE A 1 113 ? 21.473 -4.891 -5.953 1.00 60.25 113 ILE A O 1
ATOM 963 N N . SER A 1 114 ? 21.440 -2.784 -6.636 1.00 55.38 114 SER A N 1
ATOM 964 C CA . SER A 1 114 ? 20.905 -3.160 -7.942 1.00 55.38 114 SER A CA 1
ATOM 965 C C . SER A 1 114 ? 21.669 -2.476 -9.067 1.00 55.38 114 SER A C 1
ATOM 967 O O . SER A 1 114 ? 21.621 -1.261 -9.230 1.00 55.38 114 SER A O 1
ATOM 969 N N . GLU A 1 115 ? 22.282 -3.288 -9.931 1.00 49.34 115 GLU A N 1
ATOM 970 C CA . GLU A 1 115 ? 22.775 -2.895 -11.263 1.00 49.34 115 GLU A CA 1
ATOM 971 C C . GLU A 1 115 ? 21.650 -2.344 -12.172 1.00 49.34 115 GLU A C 1
ATOM 973 O O . GLU A 1 115 ? 21.881 -1.937 -13.308 1.00 49.34 115 GLU A O 1
ATOM 978 N N . ARG A 1 116 ? 20.401 -2.335 -11.682 1.00 48.34 116 ARG A N 1
ATOM 979 C CA . ARG A 1 116 ? 19.198 -1.838 -12.359 1.00 48.34 116 ARG A CA 1
ATOM 980 C C . ARG A 1 116 ? 18.710 -0.484 -11.837 1.00 48.34 116 ARG A C 1
ATOM 982 O O . ARG A 1 116 ? 17.712 0.019 -12.354 1.00 48.34 116 ARG A O 1
ATOM 989 N N . HIS A 1 117 ? 19.392 0.126 -10.870 1.00 54.44 117 HIS A N 1
ATOM 990 C CA . HIS A 1 117 ? 19.216 1.542 -10.567 1.00 54.44 117 HIS A CA 1
ATOM 991 C C . HIS A 1 117 ? 20.056 2.350 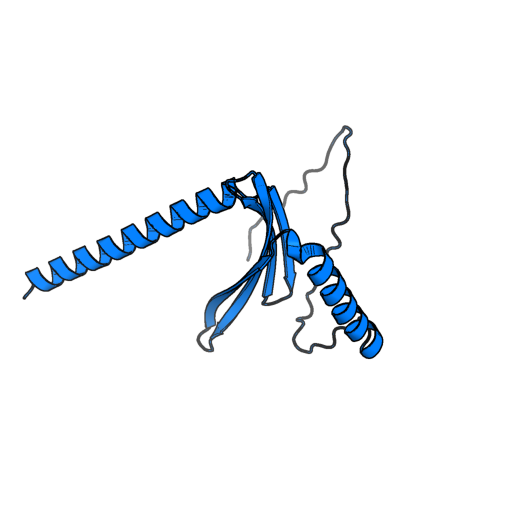-11.558 1.00 54.44 117 HIS A C 1
ATOM 993 O O . HIS A 1 117 ? 21.268 2.481 -11.421 1.00 54.44 117 HIS A O 1
ATOM 999 N N . GLN A 1 118 ? 19.400 2.865 -12.600 1.00 44.06 118 GLN A N 1
ATOM 1000 C CA . GLN A 1 118 ? 19.967 3.938 -13.415 1.00 44.06 118 GLN A CA 1
ATOM 1001 C C . GLN A 1 118 ? 20.457 5.075 -12.499 1.00 44.06 118 GLN A C 1
ATOM 1003 O O . GLN A 1 118 ? 19.840 5.352 -11.469 1.00 44.06 118 GLN A O 1
ATOM 1008 N N . LYS A 1 119 ? 21.564 5.715 -12.900 1.00 47.91 119 LYS A N 1
ATOM 1009 C CA . LYS A 1 119 ? 22.353 6.736 -12.178 1.00 47.91 119 LYS A CA 1
ATOM 1010 C C . LYS A 1 119 ? 21.598 7.997 -11.718 1.00 47.91 119 LYS A C 1
ATOM 1012 O O . LYS A 1 119 ? 22.214 8.853 -11.095 1.00 47.91 119 LYS A O 1
ATOM 1017 N N . ASP A 1 120 ? 20.292 8.084 -11.943 1.00 45.62 120 ASP A N 1
ATOM 1018 C CA . ASP A 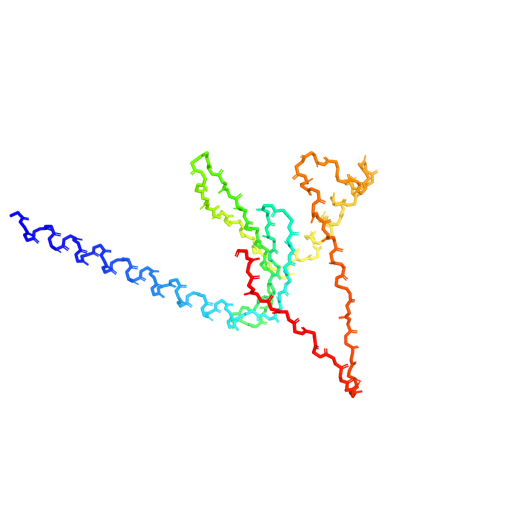1 120 ? 19.513 9.312 -11.760 1.00 45.62 120 ASP A CA 1
ATOM 1019 C C . ASP A 1 120 ? 18.445 9.200 -10.658 1.00 45.62 120 ASP A C 1
ATOM 1021 O O . ASP A 1 120 ? 17.495 9.983 -10.616 1.00 45.62 120 ASP A O 1
ATOM 1025 N N . PHE A 1 121 ? 18.573 8.243 -9.731 1.00 51.03 121 PHE A N 1
ATOM 1026 C CA . PHE A 1 121 ? 17.695 8.196 -8.560 1.00 51.03 121 PHE A CA 1
ATOM 1027 C C . PHE A 1 121 ? 18.063 9.303 -7.559 1.00 51.03 121 PHE A C 1
ATOM 1029 O O . PHE A 1 121 ? 18.876 9.110 -6.655 1.00 51.03 121 PHE A O 1
ATOM 1036 N N . LYS A 1 122 ? 17.441 10.478 -7.701 1.00 50.50 122 LYS A N 1
ATOM 1037 C CA . LYS A 1 122 ? 17.375 11.474 -6.625 1.00 50.50 122 LYS A CA 1
ATOM 1038 C C . LYS A 1 122 ? 16.280 11.073 -5.635 1.00 50.50 122 LYS A C 1
ATOM 1040 O O . LYS A 1 122 ? 15.098 11.077 -5.968 1.00 50.50 122 LYS A O 1
ATOM 1045 N N . LYS A 1 123 ? 16.681 10.745 -4.404 1.00 45.75 123 LYS A N 1
ATOM 1046 C CA . LYS A 1 123 ? 15.783 10.621 -3.249 1.00 45.75 123 LYS A CA 1
ATOM 1047 C C . LYS A 1 123 ? 15.333 12.028 -2.849 1.00 45.75 123 LYS A C 1
ATOM 1049 O O . LYS A 1 123 ? 16.043 12.704 -2.113 1.00 45.75 123 LYS A O 1
ATOM 1054 N N . GLU A 1 124 ? 14.185 12.486 -3.337 1.00 40.62 124 GLU A N 1
ATOM 1055 C CA . GLU A 1 124 ? 13.532 13.660 -2.751 1.00 40.62 124 GLU A CA 1
ATOM 1056 C C . GLU A 1 124 ? 12.862 13.241 -1.440 1.00 40.62 124 GLU A C 1
ATOM 1058 O O . GLU A 1 124 ? 11.832 12.567 -1.416 1.00 40.62 124 GLU A O 1
ATOM 1063 N N . SER A 1 125 ? 13.497 13.591 -0.323 1.00 35.41 125 SER A N 1
ATOM 1064 C CA . SER A 1 125 ? 12.883 13.546 0.998 1.00 35.41 125 SER A CA 1
ATOM 1065 C C . SER A 1 125 ? 11.903 14.711 1.125 1.00 35.41 125 SER A C 1
ATOM 1067 O O . SER A 1 125 ? 12.313 15.823 1.441 1.00 35.41 125 SER A O 1
ATOM 1069 N N . PHE A 1 126 ? 10.616 14.464 0.902 1.00 34.28 126 PHE A N 1
ATOM 1070 C CA . PHE A 1 126 ? 9.571 15.389 1.335 1.00 34.28 126 PHE A CA 1
ATOM 1071 C C . PHE A 1 126 ? 9.228 15.097 2.797 1.00 34.28 126 PHE A C 1
ATOM 1073 O O . PHE A 1 126 ? 8.355 14.284 3.101 1.00 34.28 126 PHE A O 1
ATOM 1080 N N . TYR A 1 127 ? 9.953 15.749 3.701 1.00 35.31 127 TYR A N 1
ATOM 1081 C CA . TYR A 1 127 ? 9.395 16.135 4.988 1.00 35.31 127 TYR A CA 1
ATOM 1082 C C . TYR A 1 127 ? 9.095 17.621 4.893 1.00 35.31 127 TYR A C 1
ATOM 1084 O O . TYR A 1 127 ? 10.027 18.401 4.769 1.00 35.31 127 TYR A O 1
ATOM 1092 N N . GLU A 1 128 ? 7.825 17.994 4.969 1.00 32.56 128 GLU A N 1
ATOM 1093 C CA . GLU A 1 128 ? 7.421 19.250 5.596 1.00 32.56 128 GLU A CA 1
ATOM 1094 C C . GLU A 1 128 ? 5.949 19.124 5.998 1.00 32.56 128 GLU A C 1
ATOM 1096 O O . GLU A 1 128 ? 5.057 18.967 5.164 1.00 32.56 128 GLU A O 1
ATOM 1101 N N . THR A 1 129 ? 5.728 19.102 7.311 1.00 31.39 129 THR A N 1
ATOM 1102 C CA . THR A 1 129 ? 4.425 19.303 7.942 1.00 31.39 129 THR A CA 1
ATOM 1103 C C . THR A 1 129 ? 4.318 20.790 8.279 1.00 31.39 129 THR A C 1
ATOM 1105 O O . THR A 1 129 ? 5.167 21.302 9.000 1.00 31.39 129 THR A O 1
ATOM 1108 N N . GLU A 1 130 ? 3.293 21.421 7.704 1.00 34.75 130 GLU A N 1
ATOM 1109 C CA . GLU A 1 130 ? 2.449 22.539 8.174 1.00 34.75 130 GLU A CA 1
ATOM 1110 C C . GLU A 1 130 ? 3.054 23.639 9.079 1.00 34.75 130 GLU A C 1
ATOM 1112 O O . GLU A 1 130 ? 3.437 23.390 10.214 1.00 34.75 130 GLU A O 1
ATOM 1117 N N . GLU A 1 131 ? 3.034 24.907 8.644 1.00 31.86 131 GLU A N 1
ATOM 1118 C CA . GLU A 1 131 ? 1.943 25.874 8.899 1.00 31.86 131 GLU A CA 1
ATOM 1119 C C . GLU A 1 131 ? 2.309 27.300 8.421 1.00 31.86 131 GLU A C 1
ATOM 1121 O O . GLU A 1 131 ? 3.455 27.630 8.123 1.00 31.86 131 GLU A O 1
ATOM 1126 N N . ALA A 1 132 ? 1.279 28.135 8.283 1.00 36.75 132 ALA A N 1
ATOM 1127 C CA . ALA A 1 132 ? 1.251 29.427 7.609 1.00 36.75 132 ALA A CA 1
ATOM 1128 C C . ALA A 1 132 ? 2.146 30.533 8.210 1.00 36.75 132 ALA A C 1
ATOM 1130 O O . ALA A 1 132 ? 2.193 30.729 9.419 1.00 36.75 132 ALA A O 1
ATOM 1131 N N . SER A 1 133 ? 2.723 31.384 7.350 1.00 31.56 133 SER A N 1
ATOM 1132 C CA . SER A 1 133 ? 2.636 32.856 7.468 1.00 31.56 133 SER A CA 1
ATOM 1133 C C . SER A 1 133 ? 3.353 33.591 6.322 1.00 31.56 133 SER A C 1
ATOM 1135 O O . SER A 1 133 ? 4.516 33.358 6.032 1.00 31.56 133 SER A O 1
ATOM 1137 N N . ASN A 1 134 ? 2.597 34.492 5.686 1.00 34.06 134 ASN A N 1
ATOM 1138 C CA . ASN A 1 134 ? 2.975 35.727 4.989 1.00 34.06 134 ASN A CA 1
ATOM 1139 C C . ASN A 1 134 ? 4.348 35.868 4.298 1.00 34.06 134 ASN A C 1
ATOM 1141 O O . ASN A 1 134 ? 5.372 36.045 4.946 1.00 34.06 134 ASN A O 1
ATOM 1145 N N . GLY A 1 135 ? 4.271 36.148 2.991 1.00 35.00 135 GLY A N 1
ATOM 1146 C CA . GLY A 1 135 ? 5.009 37.272 2.408 1.00 35.00 135 GLY A CA 1
ATOM 1147 C C . GLY A 1 135 ? 6.106 36.927 1.402 1.00 35.00 135 GLY A C 1
ATOM 1148 O O . GLY A 1 135 ? 7.228 36.628 1.782 1.00 35.00 135 GLY A O 1
ATOM 1149 N N . THR A 1 136 ? 5.779 37.187 0.132 1.00 35.28 136 THR A N 1
ATOM 1150 C CA . THR A 1 136 ? 6.645 37.932 -0.802 1.00 35.28 136 THR A CA 1
ATOM 1151 C C . THR A 1 136 ? 7.805 37.166 -1.471 1.00 35.28 136 THR A C 1
ATOM 1153 O O . THR A 1 136 ? 8.872 36.973 -0.902 1.00 35.28 136 THR A O 1
ATOM 1156 N N . GLU A 1 137 ? 7.583 36.902 -2.769 1.00 46.59 137 GLU A N 1
ATOM 1157 C CA . GLU A 1 137 ? 8.559 36.863 -3.881 1.00 46.59 137 GLU A CA 1
ATOM 1158 C C . GLU A 1 137 ? 9.481 35.637 -4.016 1.00 46.59 137 GLU A C 1
ATOM 1160 O O . GLU A 1 137 ? 10.529 35.546 -3.378 1.00 46.59 137 GLU A O 1
ATOM 1165 N N . LYS A 1 138 ? 9.151 34.765 -4.987 1.00 38.75 138 LYS A N 1
ATOM 1166 C CA . LYS A 1 138 ? 10.033 34.382 -6.114 1.00 38.75 138 LYS A CA 1
ATOM 1167 C C . LYS A 1 138 ? 9.352 33.350 -7.019 1.00 38.75 138 LYS A C 1
ATOM 1169 O O . LYS A 1 138 ? 9.372 32.152 -6.756 1.00 38.75 138 LYS A O 1
ATOM 1174 N N . PHE A 1 139 ? 8.785 33.832 -8.121 1.00 41.50 139 PHE A N 1
ATOM 1175 C CA . PHE A 1 139 ? 8.562 33.025 -9.318 1.00 41.50 139 PHE A CA 1
ATOM 1176 C C . PHE A 1 139 ? 9.931 32.717 -9.939 1.00 41.50 139 PHE A C 1
ATOM 1178 O O . PHE A 1 139 ? 10.661 33.640 -10.298 1.00 41.50 139 PHE A O 1
ATOM 1185 N N . THR A 1 140 ? 10.294 31.443 -10.077 1.00 43.31 140 THR A N 1
ATOM 1186 C CA . THR A 1 140 ? 11.310 31.035 -11.056 1.00 43.31 140 THR A CA 1
ATOM 1187 C C . THR A 1 140 ? 10.586 30.455 -12.255 1.00 43.31 140 THR A C 1
ATOM 1189 O O . THR A 1 140 ? 10.066 29.342 -12.201 1.00 43.31 140 THR A O 1
ATOM 1192 N N . ASP A 1 141 ? 10.533 31.273 -13.298 1.00 44.94 141 ASP A N 1
ATOM 1193 C CA . ASP A 1 141 ? 10.121 30.943 -14.656 1.00 44.94 141 ASP A CA 1
ATOM 1194 C C . ASP A 1 141 ? 10.916 29.727 -15.161 1.00 44.94 141 ASP A C 1
ATOM 1196 O O . ASP A 1 141 ? 12.149 29.756 -15.188 1.00 44.94 141 ASP A O 1
ATOM 1200 N N . ILE A 1 142 ? 10.227 28.650 -15.539 1.00 49.12 142 ILE A N 1
ATOM 1201 C CA . ILE A 1 142 ? 10.829 27.521 -16.256 1.00 49.12 142 ILE A CA 1
ATOM 1202 C C . ILE A 1 142 ? 10.262 27.557 -17.673 1.00 49.12 142 ILE A C 1
ATOM 1204 O O . ILE A 1 142 ? 9.127 27.147 -17.913 1.00 49.12 142 ILE A O 1
ATOM 1208 N N . SER A 1 143 ? 11.061 28.074 -18.606 1.00 46.88 143 SER A N 1
ATOM 1209 C CA . SER A 1 143 ? 10.803 28.004 -20.042 1.00 46.88 143 SER A CA 1
ATOM 1210 C C . SER A 1 143 ? 11.006 26.573 -20.541 1.00 46.88 143 SER A C 1
ATOM 1212 O O . SER A 1 143 ? 12.076 25.998 -20.335 1.00 46.88 143 SER A O 1
ATOM 1214 N N . PHE A 1 144 ? 10.009 26.025 -21.230 1.00 51.09 144 PHE A N 1
ATOM 1215 C CA . PHE A 1 144 ? 10.088 24.736 -21.913 1.00 51.09 144 PHE A CA 1
ATOM 1216 C C . PHE A 1 144 ? 10.158 24.967 -23.424 1.00 51.09 144 PHE A C 1
ATOM 1218 O O . PHE A 1 144 ? 9.150 24.879 -24.120 1.00 51.09 144 PHE A O 1
ATOM 1225 N N . GLU A 1 145 ? 11.351 25.264 -23.924 1.00 48.53 145 GLU A N 1
ATOM 1226 C CA . GLU A 1 145 ? 11.708 25.031 -25.322 1.00 48.53 145 GLU A CA 1
ATOM 1227 C C . GLU A 1 145 ? 12.973 24.164 -25.307 1.00 48.53 145 GLU A C 1
ATOM 1229 O O . GLU A 1 145 ? 13.916 24.470 -24.582 1.00 48.53 145 GLU A O 1
ATOM 1234 N N . ASP A 1 146 ? 12.926 23.061 -26.059 1.00 51.03 146 ASP A N 1
ATOM 1235 C CA . ASP A 1 146 ? 13.917 21.981 -26.202 1.00 51.03 146 ASP A CA 1
ATOM 1236 C C . ASP A 1 146 ? 13.887 20.843 -25.155 1.00 51.03 146 ASP A C 1
ATOM 1238 O O . ASP A 1 146 ? 14.706 20.800 -24.239 1.00 51.03 146 ASP A O 1
ATOM 1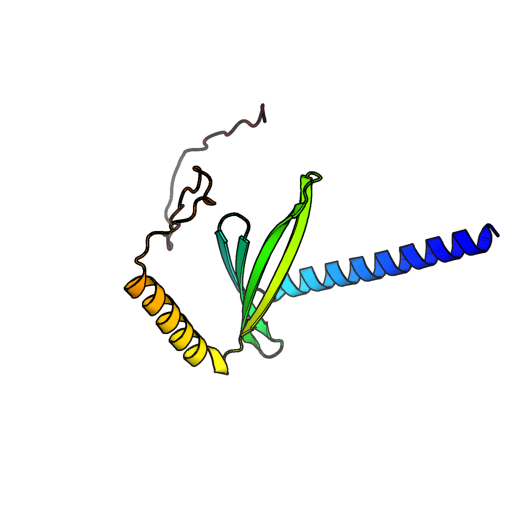242 N N . ILE A 1 147 ? 12.973 19.872 -25.356 1.00 42.22 147 ILE A N 1
ATOM 1243 C CA . ILE A 1 147 ? 13.192 18.399 -25.322 1.00 42.22 147 ILE A CA 1
ATOM 1244 C C . ILE A 1 147 ? 12.010 17.680 -25.988 1.00 42.22 147 ILE A C 1
ATOM 1246 O O . ILE A 1 147 ? 10.847 17.997 -25.650 1.00 42.22 147 ILE A O 1
#

pLDDT: mean 75.31, std 22.32, range [31.39, 98.38]

Radius of gyration: 22.83 Å; chains: 1; bounding box: 48×48×60 Å

Sequence (147 aa):
MLYYDFFHIFEQNTIQLNKLEGIMNDKDLLEKDEIFSKVLRAGRRTYFFDVRATKAGDYYLTVTESKKFTHDDGSFHYKKHKIYLYKEDFTAFKEILSEMTDFVINEKGEEVISERHQKDFKKESFYETEEASNGTEKFTDISFEDI

Organism: NCBI:txid1647581

Secondary structure (DSSP, 8-state):
-HHHHHHHHHHHHHHHHHHHHHHHHHHHHHHHTEEEEEEEEETTEEEEEEEEE-TTS-EEEEEEEEEEEE-TTS-EEEEEEEEEE-GGGHHHHHHHHHHHHHHHHHHH-S----TTS-TT---------------------------

InterPro domains:
  IPR006628 Purine-rich element binding protein family [PF11680] (24-144)
  IPR006628 Purine-rich element binding protein family [SM00712] (34-105)